Protein AF-A0AAD6K6K0-F1 (afdb_monomer)

Foldseek 3Di:
DLLVVLLVVLLVCLLVLHQSVCSLVVLVVLLVDDDDPVSVVVCVVVPDSPVSSVSSPDPVSNVNSVVSNVVNVVVVVVVVPQDPVNVVVVVVVVVVVD

Structure (mmCIF, N/CA/C/O backbone):
data_AF-A0AAD6K6K0-F1
#
_entry.id   AF-A0AAD6K6K0-F1
#
loop_
_atom_site.group_PDB
_atom_site.id
_atom_site.type_symbol
_atom_site.label_atom_id
_atom_site.label_alt_id
_atom_site.label_comp_id
_atom_site.label_asym_id
_atom_site.label_entity_id
_atom_site.label_seq_id
_atom_site.pdbx_PDB_ins_code
_atom_site.Cartn_x
_atom_site.Cartn_y
_atom_site.Cartn_z
_atom_site.occupancy
_atom_site.B_iso_or_equiv
_atom_site.auth_seq_id
_atom_site.auth_comp_id
_atom_site.auth_asym_id
_atom_site.auth_atom_id
_atom_site.pdbx_PDB_model_num
ATOM 1 N N . MET A 1 1 ? -4.433 10.158 8.603 1.00 74.88 1 MET A N 1
ATOM 2 C CA . MET A 1 1 ? -2.986 9.897 8.520 1.00 74.88 1 MET A CA 1
ATOM 3 C C . MET A 1 1 ? -2.714 8.532 7.895 1.00 74.88 1 MET A C 1
ATOM 5 O O . MET A 1 1 ? -2.144 8.514 6.820 1.00 74.88 1 MET A O 1
ATOM 9 N N . GLU A 1 2 ? -3.228 7.424 8.451 1.00 85.12 2 GLU A N 1
ATOM 10 C CA . GLU A 1 2 ? -3.018 6.059 7.905 1.00 85.12 2 GLU A CA 1
ATOM 11 C C . GLU A 1 2 ? -3.256 5.896 6.403 1.00 85.12 2 GLU A C 1
ATOM 13 O O . GLU A 1 2 ? -2.450 5.290 5.719 1.00 85.12 2 GLU A O 1
ATOM 18 N N . ILE A 1 3 ? -4.340 6.473 5.881 1.00 87.56 3 ILE A N 1
ATOM 19 C CA . ILE A 1 3 ? -4.702 6.346 4.464 1.00 87.56 3 ILE A CA 1
ATOM 20 C C . ILE A 1 3 ? -3.646 6.942 3.525 1.00 87.56 3 ILE A C 1
ATOM 22 O O . ILE A 1 3 ? -3.369 6.376 2.472 1.00 87.56 3 ILE A O 1
ATOM 26 N N . GLU A 1 4 ? -3.066 8.080 3.898 1.00 90.56 4 GLU A N 1
ATOM 27 C CA . GLU A 1 4 ? -2.024 8.729 3.101 1.00 90.56 4 GLU A CA 1
ATOM 28 C C . GLU A 1 4 ? -0.722 7.927 3.170 1.00 90.56 4 GLU A C 1
ATOM 30 O O . GLU A 1 4 ? -0.101 7.665 2.143 1.00 90.56 4 GLU A O 1
ATOM 35 N N . ALA A 1 5 ? -0.363 7.453 4.367 1.00 91.19 5 ALA A N 1
ATOM 36 C CA . ALA A 1 5 ? 0.793 6.585 4.560 1.00 91.19 5 ALA A CA 1
ATOM 37 C C . ALA A 1 5 ? 0.661 5.265 3.781 1.00 91.19 5 ALA A C 1
ATOM 39 O O . ALA A 1 5 ? 1.626 4.809 3.176 1.00 91.19 5 ALA A O 1
ATOM 40 N N . ASP A 1 6 ? -0.535 4.678 3.747 1.00 92.00 6 ASP A N 1
ATOM 41 C CA . ASP A 1 6 ? -0.838 3.474 2.974 1.00 92.00 6 ASP A CA 1
ATOM 42 C C . ASP A 1 6 ? -0.685 3.684 1.479 1.00 92.00 6 ASP A C 1
ATOM 44 O O . ASP A 1 6 ? -0.097 2.849 0.796 1.00 92.00 6 ASP A O 1
ATOM 48 N N . TYR A 1 7 ? -1.224 4.792 0.978 1.00 94.31 7 TYR A N 1
ATOM 49 C CA . TYR A 1 7 ? -1.139 5.141 -0.429 1.00 94.31 7 TYR A CA 1
ATOM 50 C C . TYR A 1 7 ? 0.319 5.340 -0.850 1.00 94.31 7 TYR A C 1
ATOM 52 O O . TYR A 1 7 ? 0.787 4.663 -1.762 1.00 94.31 7 TYR A O 1
ATOM 60 N N . ILE A 1 8 ? 1.073 6.170 -0.123 1.00 95.25 8 ILE A N 1
ATOM 61 C CA . ILE A 1 8 ? 2.501 6.392 -0.392 1.00 95.25 8 ILE A CA 1
ATOM 62 C C . ILE A 1 8 ? 3.278 5.076 -0.278 1.00 95.25 8 ILE A C 1
ATOM 64 O O . ILE A 1 8 ? 4.077 4.746 -1.152 1.00 95.25 8 ILE A O 1
ATOM 68 N N . GLY A 1 9 ? 3.018 4.289 0.768 1.00 94.75 9 GLY A N 1
ATOM 69 C CA . GLY A 1 9 ? 3.649 2.988 0.971 1.00 94.75 9 GLY A CA 1
ATOM 70 C C . GLY A 1 9 ? 3.385 2.012 -0.178 1.00 94.75 9 GLY A C 1
ATOM 71 O O . GLY A 1 9 ? 4.295 1.290 -0.580 1.00 94.75 9 GLY A O 1
ATOM 72 N N . LEU A 1 10 ? 2.179 2.015 -0.752 1.00 96.56 10 LEU A N 1
ATOM 73 C CA . LEU A 1 10 ? 1.838 1.197 -1.918 1.00 96.56 10 LEU A CA 1
ATOM 74 C C . LEU A 1 10 ? 2.668 1.581 -3.147 1.00 96.56 10 LEU A C 1
ATOM 76 O O . LEU A 1 10 ? 3.211 0.697 -3.811 1.00 96.56 10 LEU A O 1
ATOM 80 N N . LEU A 1 11 ? 2.794 2.881 -3.428 1.00 96.50 11 LEU A N 1
ATOM 81 C CA . LEU A 1 11 ? 3.590 3.376 -4.554 1.00 96.50 11 LEU A CA 1
ATOM 82 C C . LEU A 1 11 ? 5.081 3.051 -4.374 1.00 96.50 11 LEU A C 1
ATOM 84 O O . LEU A 1 11 ? 5.741 2.647 -5.328 1.00 96.50 11 LEU A O 1
ATOM 88 N N . LEU A 1 12 ? 5.599 3.161 -3.146 1.00 96.69 12 LEU A N 1
ATOM 89 C CA . LEU A 1 12 ? 6.980 2.794 -2.815 1.00 96.69 12 LEU A CA 1
ATOM 90 C C . LEU A 1 12 ? 7.242 1.289 -2.960 1.00 96.69 12 LEU A C 1
ATOM 92 O O . LEU A 1 12 ? 8.294 0.887 -3.447 1.00 96.69 12 LEU A O 1
ATOM 96 N N . MET A 1 13 ? 6.293 0.438 -2.562 1.00 95.75 13 MET A N 1
ATOM 97 C CA . MET A 1 13 ? 6.408 -1.007 -2.788 1.00 95.75 13 MET A CA 1
ATOM 98 C C . MET A 1 13 ? 6.463 -1.328 -4.282 1.00 95.75 13 MET A C 1
ATOM 100 O O . MET A 1 13 ? 7.322 -2.100 -4.708 1.00 95.75 13 MET A O 1
ATOM 104 N N . ALA A 1 14 ? 5.592 -0.703 -5.075 1.00 96.62 14 ALA A N 1
ATOM 105 C CA . ALA A 1 14 ? 5.578 -0.871 -6.521 1.00 96.62 14 ALA A CA 1
ATOM 106 C C . ALA A 1 14 ? 6.891 -0.411 -7.176 1.00 96.62 14 ALA A C 1
ATOM 108 O O . ALA A 1 14 ? 7.443 -1.138 -8.001 1.00 96.62 14 ALA A O 1
ATOM 109 N N . SER A 1 15 ? 7.428 0.750 -6.781 1.00 95.12 15 SER A N 1
ATOM 110 C CA . SER A 1 15 ? 8.693 1.270 -7.323 1.00 95.12 15 SER A CA 1
ATOM 111 C C . SER A 1 15 ? 9.900 0.415 -6.938 1.00 95.12 15 SER A C 1
ATOM 113 O O . SER A 1 15 ? 10.846 0.297 -7.714 1.00 95.12 15 SER A O 1
ATOM 115 N N . ALA A 1 16 ? 9.842 -0.251 -5.784 1.00 94.25 16 ALA A N 1
ATOM 116 C CA . ALA A 1 16 ? 10.820 -1.251 -5.366 1.00 94.25 16 ALA A CA 1
ATOM 117 C C . ALA A 1 16 ? 10.648 -2.616 -6.068 1.00 94.25 16 ALA A C 1
ATOM 119 O O . ALA A 1 16 ? 11.447 -3.520 -5.834 1.00 94.25 16 ALA A O 1
ATOM 120 N N . GLY A 1 17 ? 9.634 -2.784 -6.924 1.00 94.56 17 GLY A N 1
ATOM 121 C CA . GLY A 1 17 ? 9.387 -4.022 -7.668 1.00 94.56 17 GLY A CA 1
ATOM 122 C C . GLY A 1 17 ? 8.594 -5.081 -6.896 1.00 94.56 17 GLY A C 1
ATOM 123 O O . GLY A 1 17 ? 8.563 -6.238 -7.311 1.00 94.56 17 GLY A O 1
ATOM 124 N N . TYR A 1 18 ? 7.931 -4.720 -5.795 1.00 95.25 18 TYR A N 1
ATOM 125 C CA . TYR A 1 18 ? 6.978 -5.602 -5.120 1.00 95.25 18 TYR A CA 1
ATOM 126 C C . TYR A 1 18 ? 5.587 -5.482 -5.746 1.00 95.25 18 TYR A C 1
ATOM 128 O O . TYR A 1 18 ? 5.132 -4.388 -6.070 1.00 95.25 18 TYR A O 1
ATOM 136 N N . ASP A 1 19 ? 4.882 -6.608 -5.870 1.00 95.75 19 ASP A N 1
ATOM 137 C CA . ASP A 1 19 ? 3.530 -6.640 -6.431 1.00 95.75 19 ASP A CA 1
ATOM 138 C C . ASP A 1 19 ? 2.522 -5.910 -5.511 1.00 95.75 19 ASP A C 1
ATOM 140 O O . ASP A 1 19 ? 2.208 -6.410 -4.418 1.00 95.75 19 ASP A O 1
ATOM 144 N N . PRO A 1 20 ? 1.948 -4.766 -5.941 1.00 96.38 20 PRO A N 1
ATOM 145 C CA . PRO A 1 20 ? 1.053 -3.966 -5.105 1.00 96.38 20 PRO A CA 1
ATOM 146 C C . PRO A 1 20 ? -0.255 -4.691 -4.753 1.00 96.38 20 PRO A C 1
ATOM 148 O O . PRO A 1 20 ? -0.888 -4.380 -3.740 1.00 96.38 20 PRO A O 1
ATOM 151 N N . ARG A 1 21 ? -0.647 -5.728 -5.509 1.00 95.62 21 ARG A N 1
ATOM 152 C CA . ARG A 1 21 ? -1.878 -6.511 -5.271 1.00 95.62 21 ARG A CA 1
ATOM 153 C C . ARG A 1 21 ? -1.845 -7.294 -3.958 1.00 95.62 21 ARG A C 1
ATOM 155 O O . ARG A 1 21 ? -2.884 -7.760 -3.485 1.00 95.62 21 ARG A O 1
ATOM 1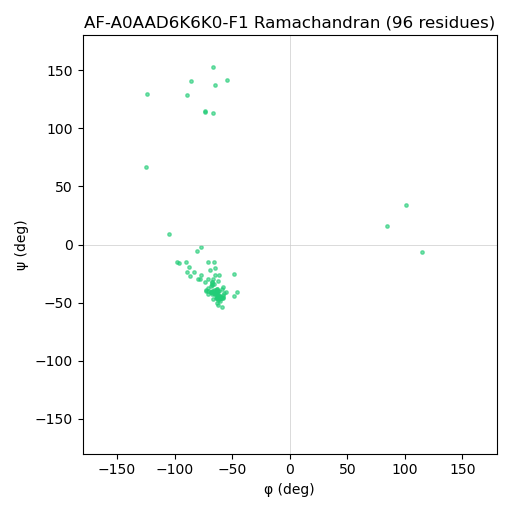62 N N . ILE A 1 22 ? -0.668 -7.451 -3.355 1.00 94.25 22 ILE A N 1
ATOM 163 C CA . ILE A 1 22 ? -0.498 -8.141 -2.075 1.00 94.25 22 ILE A CA 1
ATOM 164 C C . ILE A 1 22 ? -0.910 -7.252 -0.894 1.00 94.25 22 ILE A C 1
ATOM 166 O O . ILE A 1 22 ? -1.424 -7.769 0.103 1.00 94.25 22 ILE A O 1
ATOM 170 N N . ALA A 1 23 ? -0.770 -5.928 -1.005 1.00 91.88 23 ALA A N 1
ATOM 171 C CA . ALA A 1 23 ? -0.961 -5.007 0.115 1.00 91.88 23 ALA A CA 1
ATOM 172 C C . ALA A 1 23 ? -2.368 -5.068 0.753 1.00 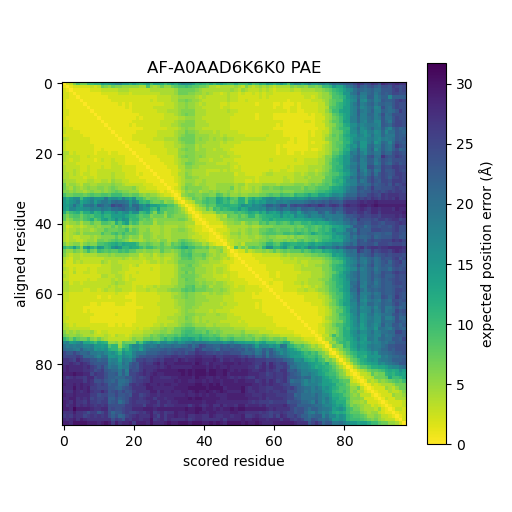91.88 23 ALA A C 1
ATOM 174 O O . ALA A 1 23 ? -2.446 -5.216 1.977 1.00 91.88 23 ALA A O 1
ATOM 175 N N . PRO A 1 24 ? -3.492 -5.073 -0.002 1.00 91.31 24 PRO A N 1
ATOM 176 C CA . PRO A 1 24 ? -4.824 -5.183 0.601 1.00 91.31 24 PRO A CA 1
ATOM 177 C C . PRO A 1 24 ? -5.006 -6.456 1.439 1.00 91.31 24 PRO A C 1
ATOM 179 O O . PRO A 1 24 ? -5.627 -6.422 2.502 1.00 91.31 24 PRO A O 1
ATOM 182 N N . ARG A 1 25 ? -4.420 -7.579 0.997 1.00 89.94 25 ARG A N 1
ATOM 183 C CA . ARG A 1 25 ? -4.507 -8.871 1.699 1.00 89.94 25 ARG A CA 1
ATOM 184 C C . ARG A 1 25 ? -3.763 -8.853 3.030 1.00 89.94 25 ARG A C 1
ATOM 186 O O . ARG A 1 25 ? -4.209 -9.499 3.977 1.00 89.94 25 ARG A O 1
ATOM 193 N N . VAL A 1 26 ? -2.645 -8.129 3.114 1.00 87.25 26 VAL A N 1
ATOM 194 C CA . VAL A 1 26 ? -1.893 -7.963 4.367 1.00 87.25 26 VAL A CA 1
ATOM 195 C C . VAL A 1 26 ? -2.755 -7.235 5.393 1.00 87.25 26 VAL A C 1
ATOM 197 O O . VAL A 1 26 ? -2.955 -7.749 6.492 1.00 87.25 26 VAL A O 1
ATOM 200 N N . TYR A 1 27 ? -3.349 -6.102 5.016 1.00 83.94 27 TYR A N 1
ATOM 201 C CA . TYR A 1 27 ? -4.200 -5.317 5.914 1.00 83.94 27 TYR A CA 1
ATOM 202 C C . TYR A 1 27 ? -5.512 -6.013 6.287 1.00 83.94 27 TYR A C 1
ATOM 204 O O . TYR A 1 27 ? -5.992 -5.865 7.413 1.00 83.94 27 TYR A O 1
ATOM 212 N N . GLU A 1 28 ? -6.072 -6.825 5.388 1.00 84.75 28 GLU A N 1
ATOM 213 C CA . GLU A 1 28 ? -7.227 -7.662 5.708 1.00 84.75 28 GLU A CA 1
ATOM 214 C C . GLU A 1 28 ? -6.883 -8.713 6.773 1.00 84.75 28 GLU A C 1
ATOM 216 O O . GLU A 1 28 ? -7.635 -8.879 7.736 1.00 84.75 28 GLU A O 1
ATOM 221 N N . LYS A 1 29 ? -5.743 -9.404 6.632 1.00 84.25 29 LYS A N 1
ATOM 222 C CA . LYS A 1 29 ? -5.262 -10.356 7.645 1.00 84.25 29 LYS A CA 1
ATOM 223 C C . LYS A 1 29 ? -4.986 -9.647 8.965 1.00 84.25 29 LYS A C 1
ATOM 225 O O . LYS A 1 29 ? -5.434 -10.124 10.001 1.00 84.25 29 LYS A O 1
ATOM 230 N N . LEU A 1 30 ? -4.340 -8.484 8.917 1.00 79.31 30 LEU A N 1
ATOM 231 C CA . LEU A 1 30 ? -4.033 -7.670 10.090 1.00 79.31 30 LEU A CA 1
ATOM 232 C C . LEU A 1 30 ? -5.290 -7.301 10.886 1.00 79.31 30 LEU A C 1
ATOM 234 O O . LEU A 1 30 ? -5.301 -7.407 12.106 1.00 79.31 30 LEU A O 1
ATOM 238 N N . GLY A 1 31 ? -6.378 -6.941 10.197 1.00 75.19 31 GLY A N 1
ATOM 239 C CA . GLY A 1 31 ? -7.661 -6.629 10.831 1.00 75.19 31 GLY A CA 1
ATOM 240 C C . GLY A 1 31 ? -8.407 -7.835 11.416 1.00 75.19 31 GLY A C 1
ATOM 241 O O . GLY A 1 31 ? -9.351 -7.637 12.177 1.00 75.19 31 GLY A O 1
ATOM 242 N N . LYS A 1 32 ? -8.018 -9.066 11.060 1.00 77.19 32 LYS A N 1
ATOM 243 C CA . LYS A 1 32 ? -8.597 -10.318 11.583 1.00 77.19 32 LYS A CA 1
ATOM 244 C C . LYS A 1 32 ? -7.792 -10.907 12.743 1.00 77.19 32 LYS A C 1
ATOM 246 O O . LYS A 1 32 ? -8.303 -11.778 13.441 1.00 77.19 32 LYS A O 1
ATOM 251 N N . LEU A 1 33 ? -6.549 -10.468 12.942 1.00 74.00 33 LEU A N 1
ATOM 252 C CA . LEU A 1 33 ? -5.715 -10.935 14.044 1.00 74.00 33 LEU A CA 1
ATOM 253 C C . LEU A 1 33 ? -6.212 -10.322 15.357 1.00 74.00 33 LEU A C 1
ATOM 255 O O . LEU A 1 33 ? -6.135 -9.116 15.573 1.00 74.00 33 LEU A O 1
ATOM 259 N N . THR A 1 34 ? -6.715 -11.171 16.250 1.00 63.84 34 THR A N 1
ATOM 260 C CA . THR A 1 34 ? -7.104 -10.799 17.614 1.00 63.84 34 THR A CA 1
ATOM 261 C C . THR A 1 34 ? -6.358 -11.683 18.607 1.00 63.84 34 THR A C 1
ATOM 263 O O . THR A 1 34 ? -6.412 -12.902 18.477 1.00 63.84 34 THR A O 1
ATOM 266 N N . GLY A 1 35 ? -5.713 -11.091 19.619 1.00 61.97 35 GLY A N 1
ATOM 267 C CA . GLY A 1 35 ? -5.182 -11.835 20.773 1.00 61.97 35 GLY A CA 1
ATOM 268 C C . GLY A 1 35 ? -3.661 -11.860 20.944 1.00 61.97 35 GLY A C 1
ATOM 269 O O . GLY A 1 35 ? -3.211 -12.308 21.991 1.00 61.97 35 GLY A O 1
ATOM 270 N N . ASP A 1 36 ? -2.883 -11.339 19.994 1.00 68.31 36 ASP A N 1
ATOM 271 C CA . ASP A 1 36 ? -1.422 -11.241 20.125 1.00 68.31 36 ASP A CA 1
ATOM 272 C C . ASP A 1 36 ? -1.013 -9.908 20.786 1.00 68.31 36 ASP A C 1
ATOM 274 O O . ASP A 1 36 ? -1.482 -8.838 20.382 1.00 68.31 36 ASP A O 1
ATOM 278 N N . SER A 1 37 ? -0.184 -9.957 21.835 1.00 64.75 37 SER A N 1
ATOM 279 C CA . SER A 1 37 ? 0.138 -8.793 22.675 1.00 64.75 37 SER A CA 1
ATOM 280 C C . SER A 1 37 ? 0.970 -7.745 21.941 1.00 64.75 37 SER A C 1
ATOM 282 O O . SER A 1 37 ? 0.729 -6.559 22.130 1.00 64.75 37 SER A O 1
ATOM 284 N N . ALA A 1 38 ? 1.888 -8.156 21.061 1.00 69.69 38 ALA A N 1
ATOM 285 C CA . ALA A 1 38 ? 2.721 -7.224 20.290 1.00 69.69 38 ALA A CA 1
ATOM 286 C C . ALA A 1 38 ? 1.916 -6.470 19.215 1.00 69.69 38 ALA A C 1
ATOM 288 O O . ALA A 1 38 ? 2.205 -5.328 18.868 1.00 69.69 38 ALA A O 1
ATOM 289 N N . LEU A 1 39 ? 0.867 -7.110 18.701 1.00 73.62 39 LEU A N 1
ATOM 290 C CA . LEU A 1 39 ? -0.000 -6.565 17.662 1.00 73.62 39 LEU A CA 1
ATOM 291 C C . LEU A 1 39 ? -1.077 -5.635 18.239 1.00 73.62 39 LEU A C 1
ATOM 293 O O . LEU A 1 39 ? -1.564 -4.746 17.541 1.00 73.62 39 LEU A O 1
ATOM 297 N N . ARG A 1 40 ? -1.420 -5.793 19.526 1.00 72.69 40 ARG A N 1
ATOM 298 C CA . ARG A 1 40 ? -2.358 -4.909 20.236 1.00 72.69 40 ARG A CA 1
ATOM 299 C C . ARG A 1 40 ? -1.884 -3.462 20.286 1.00 72.69 40 ARG A C 1
ATOM 301 O O . ARG A 1 40 ? -2.691 -2.581 20.006 1.00 72.69 40 ARG A O 1
ATOM 308 N N . ASP A 1 41 ? -0.612 -3.225 20.591 1.00 79.50 41 ASP A N 1
ATOM 309 C CA . ASP A 1 41 ? -0.078 -1.862 20.683 1.00 79.50 41 ASP A CA 1
ATOM 310 C C . ASP A 1 41 ? -0.106 -1.176 19.312 1.00 79.50 41 ASP A C 1
ATOM 312 O O . ASP A 1 41 ? -0.598 -0.055 19.190 1.00 79.50 41 ASP A O 1
ATOM 316 N N . TYR A 1 42 ? 0.278 -1.895 18.252 1.00 78.12 42 TYR A N 1
ATOM 317 C CA . TYR A 1 42 ? 0.189 -1.404 16.874 1.00 78.12 42 TYR A CA 1
ATOM 318 C C . TYR A 1 42 ? -1.255 -1.077 16.456 1.00 78.12 42 TYR A C 1
ATOM 320 O O . TYR A 1 42 ? -1.525 -0.017 15.892 1.00 78.12 42 TYR A O 1
ATOM 328 N N . LEU A 1 43 ? -2.212 -1.963 16.755 1.00 77.50 43 LEU A N 1
ATOM 329 C CA . LEU A 1 43 ? -3.628 -1.739 16.440 1.00 77.50 43 LEU A CA 1
ATOM 330 C C . LEU A 1 43 ? -4.257 -0.619 17.284 1.00 77.50 43 LEU A C 1
ATOM 332 O O . LEU A 1 43 ? -5.268 -0.050 16.866 1.00 77.50 43 LEU A O 1
ATOM 336 N N . SER A 1 44 ? -3.677 -0.296 18.445 1.00 79.06 44 SER A N 1
ATOM 337 C CA . SER A 1 44 ? -4.136 0.799 19.304 1.00 79.06 44 SER A CA 1
ATOM 338 C C . SER A 1 44 ? -3.802 2.173 18.718 1.00 79.06 44 SER A C 1
ATOM 340 O O . SER A 1 44 ? -4.643 3.071 18.761 1.00 79.06 44 SER A O 1
ATOM 342 N N . THR A 1 45 ? -2.619 2.325 18.111 1.00 82.00 45 THR A N 1
ATOM 343 C CA . THR A 1 45 ? -2.181 3.583 17.486 1.00 82.00 45 THR A CA 1
ATOM 344 C C . THR A 1 45 ? -2.586 3.687 16.017 1.00 82.00 45 THR A C 1
ATOM 346 O O . THR A 1 45 ? -2.760 4.796 15.515 1.00 82.00 45 THR A O 1
ATOM 349 N N . HIS A 1 46 ? -2.815 2.556 15.341 1.00 78.00 46 HIS A N 1
ATOM 350 C CA . HIS A 1 46 ? -3.215 2.496 13.930 1.00 78.00 46 HIS A CA 1
ATOM 351 C C . HIS A 1 46 ? -4.522 1.697 13.738 1.00 78.00 46 HIS A C 1
ATOM 353 O O . HIS A 1 46 ? -4.526 0.623 13.121 1.00 78.00 46 HIS A O 1
ATOM 359 N N . PRO A 1 47 ? -5.669 2.200 14.239 1.00 72.69 47 PRO A N 1
ATOM 360 C CA . PRO A 1 47 ? -6.958 1.544 14.051 1.00 72.69 47 PRO A CA 1
ATOM 361 C C . PRO A 1 47 ? -7.366 1.577 12.569 1.00 72.69 47 PRO A C 1
ATOM 363 O O . PRO A 1 47 ? -7.024 2.517 11.857 1.00 72.69 47 PRO A O 1
ATOM 366 N N . SER A 1 48 ? -8.173 0.600 12.120 1.00 71.44 48 SER A 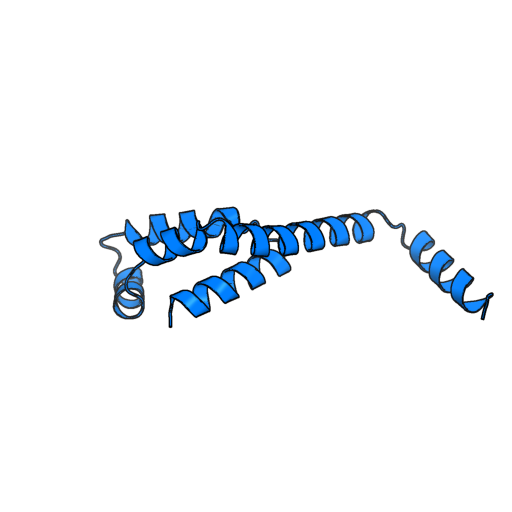N 1
ATOM 367 C CA . SER A 1 48 ? -8.851 0.524 10.798 1.00 71.44 48 SER A CA 1
ATOM 368 C C . SER A 1 48 ? -8.266 -0.365 9.679 1.00 71.44 48 SER A C 1
ATOM 370 O O . SER A 1 48 ? -8.498 -0.096 8.500 1.00 71.44 48 SER A O 1
ATOM 372 N N . GLY A 1 49 ? -7.652 -1.512 9.997 1.00 75.62 49 GLY A N 1
ATOM 373 C CA . GLY A 1 49 ? -7.159 -2.471 8.982 1.00 75.62 49 GLY A CA 1
ATOM 374 C C . GLY A 1 49 ? -8.144 -2.793 7.835 1.00 75.62 49 GLY A C 1
ATOM 375 O O . GLY A 1 49 ? -7.758 -2.784 6.669 1.00 75.62 49 GLY A O 1
ATOM 376 N N . LYS A 1 50 ? -9.448 -2.958 8.122 1.00 79.31 50 LYS A N 1
ATOM 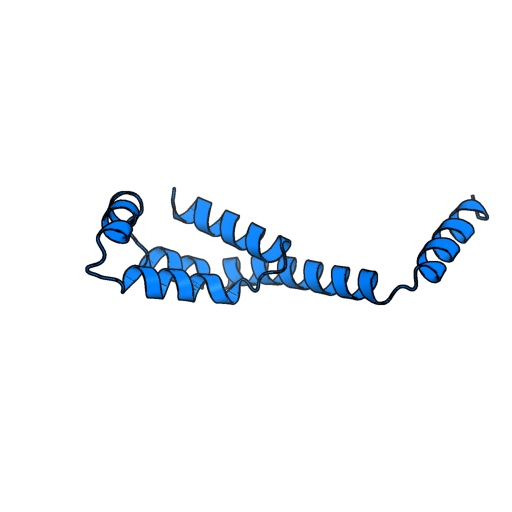377 C CA . LYS A 1 50 ? -10.480 -3.199 7.088 1.00 79.31 50 LYS A CA 1
ATOM 378 C C . LYS A 1 50 ? -10.673 -2.017 6.127 1.00 79.31 50 LYS A C 1
ATOM 380 O O . LYS A 1 50 ? -10.810 -2.230 4.926 1.00 79.31 50 LYS A O 1
ATOM 385 N N . ARG A 1 51 ? -10.703 -0.782 6.639 1.00 83.69 51 ARG A N 1
ATOM 386 C CA . ARG A 1 51 ? -10.909 0.423 5.814 1.00 83.69 51 ARG A CA 1
ATOM 387 C C . ARG A 1 51 ? -9.680 0.715 4.952 1.00 83.69 51 ARG A C 1
ATOM 389 O O . ARG A 1 51 ? -9.832 1.078 3.791 1.00 83.69 51 ARG A O 1
ATOM 396 N N . ARG A 1 52 ? -8.487 0.488 5.505 1.00 88.06 52 ARG A N 1
ATOM 397 C CA . ARG A 1 52 ? -7.201 0.569 4.798 1.00 88.06 52 ARG A CA 1
ATOM 398 C C . ARG A 1 52 ? -7.135 -0.432 3.643 1.00 88.06 52 ARG A C 1
ATOM 400 O O . ARG A 1 52 ? -6.889 -0.044 2.505 1.00 88.06 52 ARG A O 1
ATOM 407 N N . ALA A 1 53 ? -7.489 -1.694 3.903 1.00 87.62 53 ALA A N 1
ATOM 408 C CA . ALA A 1 53 ? -7.564 -2.729 2.870 1.00 87.62 53 ALA A CA 1
ATOM 409 C C . ALA A 1 53 ? -8.539 -2.364 1.736 1.00 87.62 53 ALA A C 1
ATOM 411 O O . ALA A 1 53 ? -8.215 -2.538 0.564 1.00 87.62 53 ALA A O 1
ATOM 412 N N . GLN A 1 54 ? -9.716 -1.826 2.073 1.00 88.56 54 GLN A N 1
ATOM 413 C CA . GLN A 1 54 ? -10.697 -1.380 1.078 1.00 88.56 54 GLN A CA 1
ATOM 414 C C . GLN A 1 54 ? -10.170 -0.242 0.205 1.00 88.56 54 GLN A C 1
ATOM 416 O O . GLN A 1 54 ? -10.422 -0.250 -0.994 1.00 88.56 54 GLN A O 1
ATOM 421 N N . LEU A 1 55 ? -9.458 0.723 0.791 1.00 90.44 55 LEU A N 1
ATOM 422 C CA . LEU A 1 55 ? -8.894 1.843 0.046 1.00 90.44 55 LEU A CA 1
ATOM 423 C C . LEU A 1 55 ? -7.805 1.386 -0.924 1.00 90.44 55 LEU A C 1
ATOM 425 O O . LEU A 1 55 ? -7.846 1.740 -2.097 1.00 90.44 55 LEU A O 1
ATOM 429 N N . LEU A 1 56 ? -6.883 0.546 -0.459 1.00 91.12 56 LEU A N 1
ATOM 430 C CA . LEU A 1 56 ? -5.812 0.008 -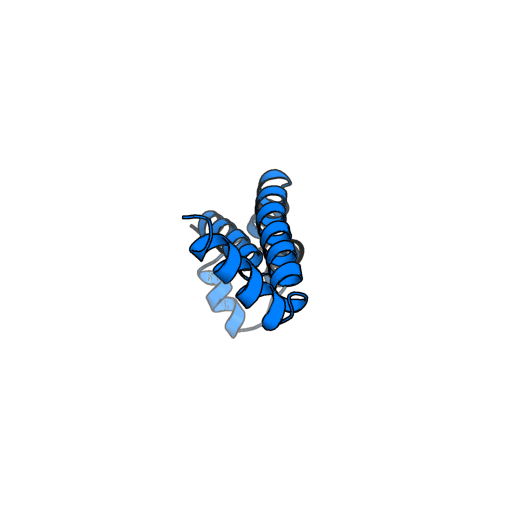1.299 1.00 91.12 56 LEU A CA 1
ATOM 431 C C . LEU A 1 56 ? -6.338 -0.888 -2.428 1.00 91.12 56 LEU A C 1
ATOM 433 O O . LEU A 1 56 ? -5.694 -1.013 -3.462 1.00 91.12 56 LEU A O 1
ATOM 437 N N . ALA A 1 57 ? -7.508 -1.505 -2.248 1.00 90.44 57 ALA A N 1
ATOM 438 C CA . ALA A 1 57 ? -8.165 -2.302 -3.280 1.00 90.44 57 ALA A CA 1
ATOM 439 C C . ALA A 1 57 ? -8.947 -1.464 -4.312 1.00 90.44 57 ALA A C 1
ATOM 441 O O . ALA A 1 57 ? -9.477 -2.033 -5.268 1.00 90.44 57 ALA A O 1
ATOM 442 N N . GLN A 1 58 ? -9.064 -0.142 -4.139 1.00 94.50 58 GLN A N 1
ATOM 443 C CA . GLN A 1 58 ? -9.745 0.708 -5.117 1.00 94.50 58 GLN A CA 1
ATOM 444 C C . GLN A 1 58 ? -8.989 0.705 -6.445 1.00 94.50 58 GLN A C 1
ATOM 446 O O . GLN A 1 58 ? -7.768 0.846 -6.474 1.00 94.50 58 GLN A O 1
ATOM 451 N N . ALA A 1 59 ? -9.734 0.604 -7.550 1.00 92.69 59 ALA A N 1
ATOM 452 C CA . ALA A 1 59 ? -9.159 0.503 -8.889 1.00 92.69 59 ALA A CA 1
ATOM 453 C C . ALA A 1 59 ? -8.210 1.667 -9.215 1.00 92.69 59 ALA A C 1
ATOM 455 O O . ALA A 1 59 ? -7.138 1.431 -9.750 1.00 92.69 59 ALA A O 1
ATOM 456 N N . GLN A 1 60 ? -8.563 2.900 -8.834 1.00 92.44 60 GLN A N 1
ATOM 457 C CA . GLN A 1 60 ? -7.728 4.077 -9.090 1.00 92.44 60 GLN A CA 1
ATOM 458 C C . GLN A 1 60 ? -6.356 3.984 -8.401 1.00 92.44 60 GLN A C 1
ATOM 460 O O . GLN A 1 60 ? -5.337 4.223 -9.036 1.00 92.44 60 GLN A O 1
ATOM 465 N N . VAL A 1 61 ? -6.335 3.601 -7.121 1.00 93.94 61 VAL A N 1
ATOM 466 C CA . VAL A 1 61 ? -5.099 3.453 -6.334 1.00 93.94 61 VAL A CA 1
ATOM 467 C C . VAL A 1 61 ? -4.262 2.281 -6.851 1.00 93.94 61 VAL A C 1
ATOM 469 O O . VAL A 1 61 ? -3.045 2.382 -6.992 1.00 93.94 61 VAL A O 1
ATOM 472 N N . MET A 1 62 ? -4.920 1.161 -7.153 1.00 96.44 62 MET A N 1
ATOM 473 C CA . MET A 1 62 ? -4.251 -0.048 -7.623 1.00 96.44 62 MET A CA 1
ATOM 474 C C . MET A 1 62 ? -3.660 0.126 -9.024 1.00 96.44 62 MET A C 1
ATOM 476 O O . MET A 1 62 ? -2.551 -0.337 -9.267 1.00 96.44 62 MET A O 1
ATOM 480 N N . GLU A 1 63 ? -4.371 0.781 -9.942 1.00 96.88 63 GLU A N 1
ATOM 481 C CA . GLU A 1 63 ? -3.894 0.961 -11.316 1.00 96.88 63 GLU A CA 1
ATOM 482 C C . GLU A 1 63 ? -2.648 1.846 -11.367 1.00 96.88 63 GLU A C 1
ATOM 484 O O . GLU A 1 63 ? -1.704 1.538 -12.091 1.00 96.88 63 GLU A O 1
ATOM 489 N N . GLU A 1 64 ? -2.600 2.894 -10.544 1.00 96.50 64 GLU A N 1
ATOM 490 C CA . GLU A 1 64 ? -1.421 3.750 -10.425 1.00 96.50 64 GLU A CA 1
ATOM 491 C C . GLU A 1 64 ? -0.204 2.971 -9.909 1.00 96.50 64 GLU A C 1
ATOM 493 O O . GLU A 1 64 ? 0.866 2.998 -10.518 1.00 96.50 64 GLU A O 1
ATOM 498 N N . ALA A 1 65 ? -0.374 2.195 -8.836 1.00 97.12 65 ALA A N 1
ATOM 499 C CA . ALA A 1 65 ? 0.702 1.354 -8.322 1.00 97.12 65 ALA A CA 1
ATOM 500 C C . ALA A 1 65 ? 1.129 0.278 -9.339 1.00 97.12 65 ALA A C 1
ATOM 502 O O . ALA A 1 65 ? 2.316 -0.00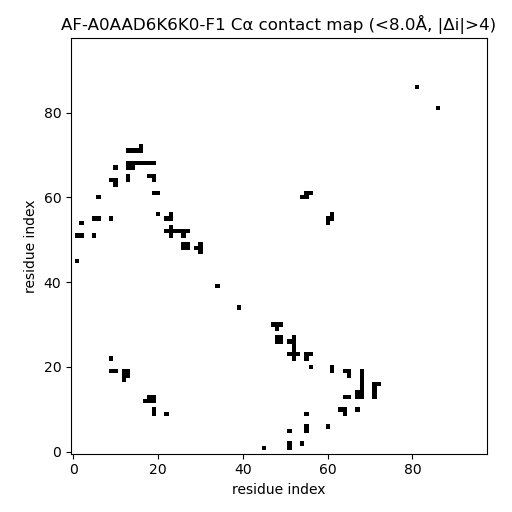5 -9.491 1.00 97.12 65 ALA A O 1
ATOM 503 N N . LEU A 1 66 ? 0.181 -0.316 -10.071 1.00 97.50 66 LEU A N 1
ATOM 504 C CA . LEU A 1 66 ? 0.476 -1.297 -11.118 1.00 97.50 66 LEU A CA 1
ATOM 505 C C . LEU A 1 66 ? 1.230 -0.683 -12.296 1.00 97.50 66 LEU A C 1
ATOM 507 O O . LEU A 1 66 ? 2.065 -1.365 -12.885 1.00 97.50 66 LEU A O 1
ATOM 511 N N . HIS A 1 67 ? 0.960 0.574 -12.643 1.00 96.75 67 HIS A N 1
ATOM 512 C CA . HIS A 1 67 ? 1.725 1.292 -13.655 1.00 96.75 67 HIS A CA 1
ATOM 513 C C . HIS A 1 67 ? 3.205 1.374 -13.263 1.00 96.75 67 HIS A C 1
ATOM 515 O O . HIS A 1 67 ? 4.048 0.863 -13.997 1.00 96.75 67 HIS A O 1
ATOM 521 N N . ILE A 1 68 ? 3.496 1.873 -12.057 1.00 96.12 68 ILE A N 1
ATOM 522 C CA . ILE A 1 68 ? 4.861 1.969 -11.512 1.00 96.12 68 ILE A CA 1
ATOM 523 C C . ILE A 1 68 ? 5.533 0.589 -11.448 1.00 96.12 68 ILE A C 1
ATOM 525 O O . ILE A 1 68 ? 6.679 0.421 -11.862 1.00 96.12 68 ILE A O 1
ATOM 529 N N . TYR A 1 69 ? 4.814 -0.422 -10.952 1.00 96.81 69 TYR A N 1
ATOM 530 C CA . TYR A 1 69 ? 5.322 -1.791 -10.865 1.00 96.81 69 TYR A CA 1
ATOM 531 C C . TYR A 1 69 ? 5.699 -2.346 -12.247 1.00 96.81 69 TYR A C 1
ATOM 533 O O . TYR A 1 69 ? 6.782 -2.905 -12.413 1.00 96.81 69 TYR A O 1
ATOM 541 N N . ARG A 1 70 ? 4.842 -2.161 -13.262 1.00 95.06 70 ARG A N 1
ATOM 542 C CA . ARG A 1 70 ? 5.116 -2.609 -14.638 1.00 95.06 70 ARG A CA 1
ATOM 543 C C . ARG A 1 70 ? 6.335 -1.909 -15.230 1.00 95.06 70 ARG A C 1
ATOM 545 O O . ARG A 1 70 ? 7.162 -2.590 -15.828 1.00 95.06 70 ARG A O 1
ATOM 552 N N . GLU A 1 71 ? 6.471 -0.599 -15.034 1.00 93.94 71 GLU A N 1
ATOM 553 C CA . GLU A 1 71 ? 7.657 0.150 -15.467 1.00 93.94 71 GLU A CA 1
ATOM 554 C C . GLU A 1 71 ? 8.931 -0.375 -14.795 1.00 93.94 71 GLU A C 1
ATOM 556 O O . GLU A 1 71 ? 9.927 -0.616 -15.480 1.00 93.94 71 GLU A O 1
ATOM 561 N N . ARG A 1 72 ? 8.903 -0.634 -13.477 1.00 93.00 72 ARG A N 1
ATOM 562 C CA . ARG A 1 72 ? 10.078 -1.160 -12.763 1.00 93.00 72 ARG A CA 1
ATOM 563 C C . ARG A 1 72 ? 10.492 -2.535 -13.274 1.00 93.00 72 ARG A C 1
ATOM 565 O O . ARG A 1 72 ? 11.683 -2.757 -13.489 1.00 93.00 72 ARG A O 1
ATOM 572 N N . ILE A 1 73 ? 9.532 -3.441 -13.460 1.00 90.38 73 ILE A N 1
ATOM 573 C CA . ILE A 1 73 ? 9.794 -4.803 -13.942 1.00 90.38 73 ILE A CA 1
ATOM 574 C C . ILE A 1 73 ? 10.268 -4.791 -15.400 1.00 90.38 73 ILE A C 1
ATOM 576 O O . ILE A 1 73 ? 11.213 -5.503 -15.731 1.00 90.38 73 ILE A O 1
ATOM 580 N N . ALA A 1 74 ? 9.676 -3.952 -16.256 1.00 86.06 74 ALA A N 1
ATOM 581 C CA . ALA A 1 74 ? 10.128 -3.784 -17.636 1.00 86.06 74 ALA A CA 1
ATOM 582 C C . ALA A 1 74 ? 11.554 -3.209 -17.707 1.00 86.06 74 ALA A C 1
ATOM 584 O O . ALA A 1 74 ? 12.365 -3.690 -18.490 1.00 86.06 74 ALA A O 1
ATOM 585 N N . GLY A 1 75 ? 11.885 -2.229 -16.858 1.00 74.25 75 GLY A N 1
ATOM 586 C CA . GLY A 1 75 ? 13.234 -1.663 -16.769 1.00 74.25 75 GLY A CA 1
ATOM 587 C C . GLY 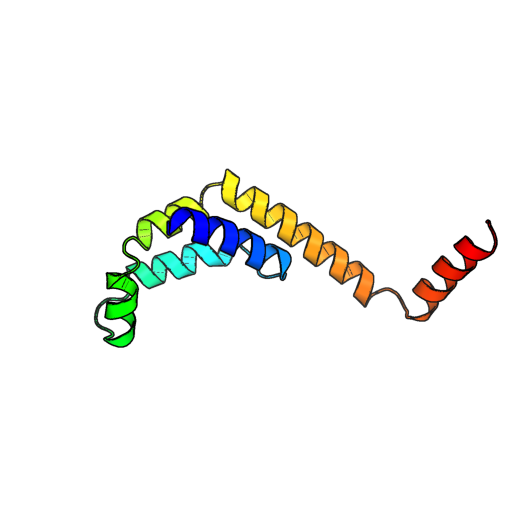A 1 75 ? 14.283 -2.673 -16.293 1.00 74.25 75 GLY A C 1
ATOM 588 O O .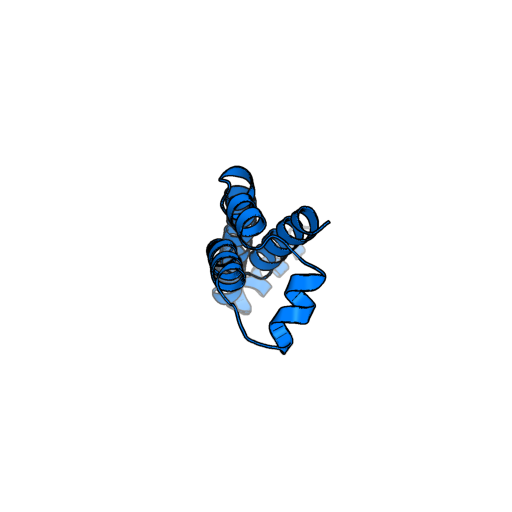 GLY A 1 75 ? 15.349 -2.764 -16.890 1.00 74.25 75 GLY A O 1
ATOM 589 N N . HIS A 1 76 ? 13.963 -3.487 -15.280 1.00 59.25 76 HIS A N 1
ATOM 590 C CA . HIS A 1 76 ? 14.844 -4.570 -14.817 1.00 59.25 76 HIS A CA 1
ATOM 591 C C . HIS A 1 76 ? 15.077 -5.642 -15.891 1.00 59.25 76 HIS A C 1
ATOM 593 O O . HIS A 1 76 ? 16.193 -6.135 -16.031 1.00 59.25 76 HIS A O 1
ATOM 599 N N . GLY A 1 77 ? 14.043 -5.977 -16.672 1.00 55.31 77 GLY A N 1
ATOM 600 C CA . GLY A 1 77 ? 14.152 -6.941 -17.768 1.00 55.31 77 GLY A CA 1
ATOM 601 C C . GLY A 1 77 ? 15.130 -6.512 -18.864 1.00 55.31 77 GLY A C 1
ATOM 602 O O . GLY A 1 77 ? 15.717 -7.371 -19.507 1.00 55.31 77 GLY A O 1
ATOM 603 N N . ASN A 1 78 ? 15.350 -5.205 -19.031 1.00 52.12 78 ASN A N 1
ATOM 604 C CA . ASN A 1 78 ? 16.287 -4.657 -20.011 1.00 52.12 78 ASN A CA 1
ATOM 605 C C . ASN A 1 78 ? 17.727 -4.561 -19.471 1.00 52.12 78 ASN A C 1
ATOM 607 O O . ASN A 1 78 ? 18.677 -4.612 -20.247 1.00 52.12 78 ASN A O 1
ATOM 611 N N . GLU A 1 79 ? 17.899 -4.431 -18.152 1.00 52.91 79 GLU A N 1
ATOM 612 C CA . GLU A 1 79 ? 19.213 -4.364 -17.492 1.00 52.91 79 GLU A CA 1
ATOM 613 C C . GLU A 1 79 ? 19.856 -5.750 -17.326 1.00 52.91 79 GLU A C 1
ATOM 615 O O . GLU A 1 79 ? 21.077 -5.866 -17.346 1.00 52.91 79 GLU A O 1
ATOM 620 N N . GLU A 1 80 ? 19.051 -6.807 -17.184 1.00 52.72 80 GLU A N 1
ATOM 621 C CA . GLU A 1 80 ? 19.544 -8.176 -16.973 1.00 52.72 80 GLU A CA 1
AT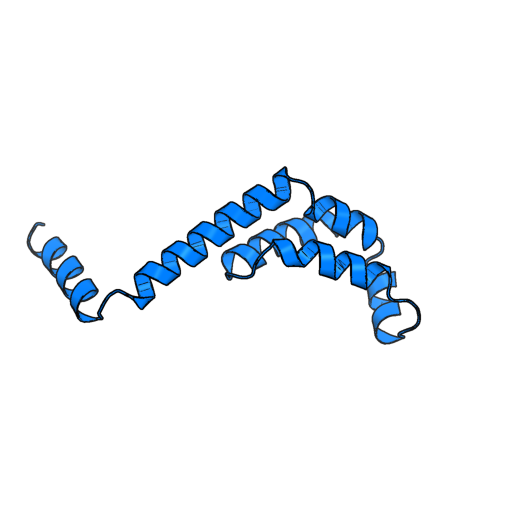OM 622 C C . GLU A 1 80 ? 19.840 -8.926 -18.286 1.00 52.72 80 GLU A C 1
ATOM 624 O O . GLU A 1 80 ? 20.611 -9.885 -18.291 1.00 52.72 80 GLU A O 1
ATOM 629 N N . THR A 1 81 ? 19.281 -8.478 -19.418 1.00 47.22 81 THR A N 1
ATOM 630 C CA . THR A 1 81 ? 19.529 -9.076 -20.745 1.00 47.22 81 THR A CA 1
ATOM 631 C C . THR A 1 81 ? 20.575 -8.347 -21.577 1.00 47.22 81 THR A C 1
ATOM 633 O O . THR A 1 81 ? 21.022 -8.898 -22.581 1.00 47.22 81 THR A O 1
ATOM 636 N N . ALA A 1 82 ? 20.942 -7.116 -21.217 1.00 54.56 82 ALA A N 1
ATOM 637 C CA . ALA A 1 82 ? 22.014 -6.413 -21.903 1.00 54.56 82 ALA A CA 1
ATOM 638 C C . ALA A 1 82 ? 23.344 -7.044 -21.484 1.00 54.56 82 ALA A C 1
ATOM 640 O O . ALA A 1 82 ? 23.732 -6.978 -20.313 1.00 54.56 82 ALA A O 1
ATOM 641 N N . SER A 1 83 ? 24.047 -7.665 -22.436 1.00 53.91 83 SER A N 1
ATOM 642 C CA . SER A 1 83 ? 25.434 -8.047 -22.194 1.00 53.91 83 SER A CA 1
ATOM 643 C C . SER A 1 83 ? 26.190 -6.787 -21.756 1.00 53.91 83 SER A C 1
ATOM 645 O O . SER A 1 83 ? 25.936 -5.714 -22.316 1.00 53.91 83 SER A O 1
ATOM 647 N N . PRO A 1 84 ? 27.136 -6.863 -20.800 1.00 59.84 84 PRO A N 1
ATOM 648 C CA . PRO A 1 84 ? 28.012 -5.736 -20.484 1.00 59.84 84 PRO A CA 1
ATOM 649 C C . PRO A 1 84 ? 28.642 -5.099 -21.734 1.00 59.84 84 PRO A C 1
ATOM 651 O O . PRO A 1 84 ? 28.931 -3.906 -21.732 1.00 59.84 84 PRO A O 1
ATOM 654 N N . ASP A 1 85 ? 28.783 -5.869 -22.815 1.00 61.25 85 ASP A N 1
ATOM 655 C CA . ASP A 1 85 ? 29.293 -5.422 -24.110 1.00 61.25 85 ASP A CA 1
ATOM 656 C C . ASP A 1 85 ? 28.297 -4.548 -24.905 1.00 61.25 85 ASP A C 1
ATOM 658 O O . ASP A 1 85 ? 28.714 -3.616 -25.597 1.00 61.25 85 ASP A O 1
ATOM 662 N N . ASP A 1 86 ? 26.986 -4.779 -24.772 1.00 60.44 86 ASP A N 1
ATOM 663 C CA . ASP A 1 86 ? 25.940 -4.049 -25.508 1.00 60.44 86 ASP A CA 1
ATOM 664 C C . ASP A 1 86 ? 25.809 -2.605 -25.002 1.00 60.44 86 ASP A C 1
ATOM 666 O O . ASP A 1 86 ? 25.714 -1.656 -25.785 1.00 60.44 86 ASP A O 1
ATOM 670 N N . VAL A 1 87 ? 25.911 -2.419 -23.681 1.00 62.50 87 VAL A N 1
ATOM 671 C CA . VAL A 1 87 ? 25.868 -1.096 -23.031 1.00 62.50 87 VAL A CA 1
ATOM 672 C C . VAL A 1 87 ? 27.099 -0.255 -23.391 1.00 62.50 87 VAL A C 1
ATOM 674 O O . VAL A 1 87 ? 27.025 0.974 -23.485 1.00 62.50 87 VAL A O 1
ATOM 677 N N . VAL A 1 88 ? 28.250 -0.900 -23.595 1.00 64.19 88 VAL A N 1
ATOM 678 C CA . VAL A 1 88 ? 29.503 -0.225 -23.966 1.00 64.19 88 VAL A CA 1
ATOM 679 C C . VAL A 1 88 ? 29.446 0.249 -25.418 1.00 64.19 88 VAL A C 1
ATOM 681 O O . VAL A 1 88 ? 29.854 1.376 -25.700 1.00 64.19 88 VAL A O 1
ATOM 684 N N . MET A 1 89 ? 28.876 -0.547 -26.326 1.00 58.25 89 MET A N 1
ATOM 685 C CA . MET A 1 89 ? 28.725 -0.166 -27.734 1.00 58.25 89 MET A CA 1
ATOM 686 C C . MET A 1 89 ? 27.739 0.986 -27.934 1.00 58.25 89 MET A C 1
ATOM 688 O O . MET A 1 89 ? 28.030 1.903 -28.703 1.00 58.25 89 MET A O 1
ATOM 692 N N . GLU A 1 90 ? 26.618 1.002 -27.209 1.00 61.94 90 GLU A N 1
ATOM 693 C CA . GLU A 1 90 ? 25.637 2.088 -27.322 1.00 61.94 90 GLU A CA 1
ATOM 694 C C . GLU A 1 90 ? 26.227 3.431 -26.860 1.00 61.94 90 GLU A C 1
ATOM 696 O O . GLU A 1 90 ? 26.076 4.453 -27.531 1.00 61.94 90 GLU A O 1
ATOM 701 N N . LYS A 1 91 ? 27.009 3.431 -25.771 1.00 64.25 91 LYS A N 1
ATOM 702 C CA . LYS A 1 91 ? 27.716 4.633 -25.296 1.00 64.25 91 LYS A CA 1
ATOM 703 C C . LYS A 1 91 ? 28.825 5.094 -26.244 1.00 64.25 91 LYS A C 1
ATOM 705 O O . LYS A 1 91 ? 29.044 6.297 -26.364 1.00 64.25 91 LYS A O 1
ATOM 710 N N . ILE A 1 92 ? 29.512 4.172 -26.923 1.00 60.91 92 ILE A N 1
ATOM 711 C CA . ILE A 1 92 ? 30.546 4.505 -27.916 1.00 60.91 92 ILE A CA 1
ATOM 712 C C . ILE A 1 92 ? 29.927 5.149 -29.161 1.00 60.91 92 ILE A C 1
ATOM 714 O O . ILE A 1 92 ? 30.470 6.132 -29.662 1.00 60.91 92 ILE A O 1
ATOM 718 N N . VAL A 1 93 ? 28.779 4.652 -29.634 1.00 67.81 93 VAL A N 1
ATOM 719 C CA . VAL A 1 93 ? 28.070 5.235 -30.785 1.00 67.81 93 VAL A CA 1
ATOM 720 C C . VAL A 1 93 ? 27.717 6.701 -30.526 1.00 67.81 93 VAL A C 1
ATOM 722 O O . VAL A 1 93 ? 28.023 7.544 -31.363 1.00 67.81 93 VAL A O 1
ATOM 725 N N . TRP A 1 94 ? 27.188 7.029 -29.343 1.00 58.06 94 TRP A N 1
ATOM 726 C CA . TRP A 1 94 ? 26.858 8.412 -28.971 1.00 58.06 94 TRP A CA 1
ATOM 727 C C . TRP A 1 94 ? 28.065 9.360 -28.931 1.00 58.06 94 TRP A C 1
ATOM 729 O O . TRP A 1 94 ? 27.913 10.542 -29.230 1.00 58.06 94 TRP A O 1
ATOM 739 N N . VAL A 1 95 ? 29.257 8.860 -28.593 1.00 68.31 95 VAL A N 1
ATOM 740 C CA . VAL A 1 95 ? 30.500 9.655 -28.565 1.00 68.31 95 VAL A CA 1
ATOM 741 C C . VAL A 1 95 ? 31.066 9.890 -29.969 1.00 68.31 95 VAL A C 1
ATOM 743 O O . VAL A 1 95 ? 31.760 10.876 -30.184 1.00 68.31 95 VAL A O 1
ATOM 746 N N . LEU A 1 96 ? 30.778 9.012 -30.933 1.00 63.19 96 LEU A N 1
ATOM 747 C CA . LEU A 1 96 ? 31.285 9.120 -32.307 1.00 63.19 96 LEU A CA 1
ATOM 748 C C . LEU A 1 96 ? 30.371 9.928 -33.239 1.00 63.19 96 LEU A C 1
ATOM 750 O O . LEU A 1 96 ? 30.803 10.324 -34.320 1.00 63.19 96 LEU A O 1
ATOM 754 N N . THR A 1 97 ? 29.122 10.166 -32.840 1.00 67.38 97 THR A N 1
ATOM 755 C CA . THR A 1 97 ? 28.146 10.963 -33.602 1.00 67.38 97 THR A CA 1
ATOM 756 C C . THR A 1 97 ? 27.896 12.366 -33.034 1.00 67.38 97 THR A C 1
ATOM 758 O O . THR A 1 97 ? 26.980 13.039 -33.509 1.00 67.38 97 THR A O 1
ATOM 761 N N . ALA A 1 98 ? 28.682 12.807 -32.045 1.00 55.94 98 ALA A N 1
ATOM 762 C CA . ALA A 1 98 ? 28.697 14.175 -31.508 1.00 55.94 98 ALA A CA 1
ATOM 763 C C . ALA A 1 98 ? 29.953 14.927 -31.972 1.00 55.94 98 ALA A C 1
ATOM 765 O O . ALA A 1 98 ? 29.823 16.130 -32.295 1.00 55.94 98 ALA A O 1
#

Sequence (98 aa):
MEIEADYIGLLLMASAGYDPRIAPRVYEKLGKLTGDSALRDYLSTHPSGKRRAQLLAQAQVMEEALHIYRERIAGHGNEETASPDDVVMEKIVWVLTA

Organism: NCBI:txid889485

InterPro domains:
  IPR001915 Peptidase M48 [PF01435] (2-57)
  IPR051156 Mitochondrial and Outer Membrane Metalloprotease [PTHR22726] (1-79)

Secondary structure (DSSP, 8-state):
-HHHHHHHHHHHHHHTT--GGGHHHHHHHHHH--S-HHHHHHHHHS--HHHHHHHHTSHHHHHHHHHHHHHHHHHHHHHHHS-HHHHHHHHHHHHH--

pLDDT: mean 80.39, std 14.66, range [47.22, 97.5]

Solvent-accessible surface area (backbone atoms only — not comparable to full-atom values): 5474 Å² total; per-residue (Å²): 110,68,65,58,54,48,52,54,50,38,42,52,38,3,57,72,57,40,72,52,84,51,54,28,58,53,29,43,52,58,56,66,66,78,88,56,75,80,56,48,60,54,46,69,79,54,71,54,32,58,62,51,17,53,52,52,63,32,65,72,58,39,50,55,22,47,52,44,22,51,53,37,50,55,52,50,58,56,62,75,68,49,51,79,66,54,61,50,51,58,56,50,52,60,67,76,76,108

Radius of gyration: 20.16 Å; Cα contacts (8 Å, |Δi|>4): 69; chains: 1; bounding box: 42×26×56 Å

Mean predicted aligned error: 11.01 Å